Protein 2HZ8 (pdb70)

Foldseek 3Di:
DQCLVVVLVLLVVLLVLLVVVLVCLVVVVVVVVVVRLVVNLVSLVVLLVSLVVVCVVDDDCLLVVCSVVLNVVSVVVNVVSVCCVPVPDSPPVSVVSVVVSVVSVVVSVSSVVRD

Nearest PDB structures (foldseek):
  2hz8-assembly1_A  TM=1.009E+00  e=9.443E-14  Escherichia coli
  2lfd-assembly1_A  TM=8.982E-01  e=1.122E-09  Escherichia coli
  2lff-assembly1_A  TM=8.613E-01  e=7.833E-09  Escherichia coli
  5xef-assembly1_A  TM=4.714E-01  e=3.085E-01  Bacillus cereus ATCC 14579
  5h5m-assembly2_B  TM=6.857E-01  e=3.005E+00  Caenorhabditis elegans

Structure (mmCIF, N/CA/C/O backbone):
data_2HZ8
#
_entry.id   2HZ8
#
loop_
_entity.id
_entity.type
_entity.pdbx_description
1 polymer 'De novo designed diiron protein'
2 non-polymer 'ZINC ION'
3 water water
#
loop_
_atom_site.group_PDB
_atom_site.id
_atom_site.type_symbol
_atom_site.label_atom_id
_atom_site.label_alt_id
_atom_site.label_comp_id
_atom_site.label_asym_id
_atom_site.label_entity_id
_atom_site.label_seq_id
_atom_site.pdbx_PDB_ins_code
_atom_site.Cartn_x
_atom_site.Cartn_y
_atom_site.Cartn_z
_atom_site.occupancy
_atom_site.B_iso_or_equiv
_atom_site.auth_seq_id
_atom_site.auth_comp_id
_atom_site.auth_asym_id
_atom_site.auth_atom_id
_atom_site.pdbx_PDB_model_num
ATOM 1 N N . MET A 1 1 ? 19.996 -3.486 4.183 1.00 0.00 1 MET A N 1
ATOM 2 C CA . MET A 1 1 ? 20.066 -2.583 5.341 1.00 0.00 1 MET A CA 1
ATOM 3 C C . MET A 1 1 ? 19.231 -1.319 5.131 1.00 0.00 1 MET A C 1
ATOM 4 O O . MET A 1 1 ? 18.448 -0.984 6.009 1.00 0.00 1 MET A O 1
ATOM 20 N N . ASP A 1 2 ? 19.361 -0.624 4.001 1.00 0.00 2 ASP A N 1
ATOM 21 C CA . ASP A 1 2 ? 18.735 0.679 3.714 1.00 0.00 2 ASP A CA 1
ATOM 22 C C . ASP A 1 2 ? 17.643 0.635 2.621 1.00 0.00 2 ASP A C 1
ATOM 23 O O . ASP A 1 2 ? 17.370 1.629 1.953 1.00 0.00 2 ASP A O 1
ATOM 32 N N . GLU A 1 3 ? 16.987 -0.509 2.441 1.00 0.00 3 GLU A N 1
ATOM 33 C CA . GLU A 1 3 ? 15.836 -0.703 1.541 1.00 0.00 3 GLU A CA 1
ATOM 34 C C . GLU A 1 3 ? 14.689 0.292 1.774 1.00 0.00 3 GLU A C 1
ATOM 35 O O . GLU A 1 3 ? 13.984 0.636 0.829 1.00 0.00 3 GLU A O 1
ATOM 47 N N . LEU A 1 4 ? 14.513 0.798 2.998 1.00 0.00 4 LEU A N 1
ATOM 48 C CA . LEU A 1 4 ? 13.484 1.785 3.338 1.00 0.00 4 LEU A CA 1
ATOM 49 C C . LEU A 1 4 ? 13.497 3.070 2.487 1.00 0.00 4 LEU A C 1
ATOM 50 O O . LEU A 1 4 ? 12.483 3.752 2.399 1.00 0.00 4 LEU A O 1
ATOM 66 N N . ARG A 1 5 ? 14.614 3.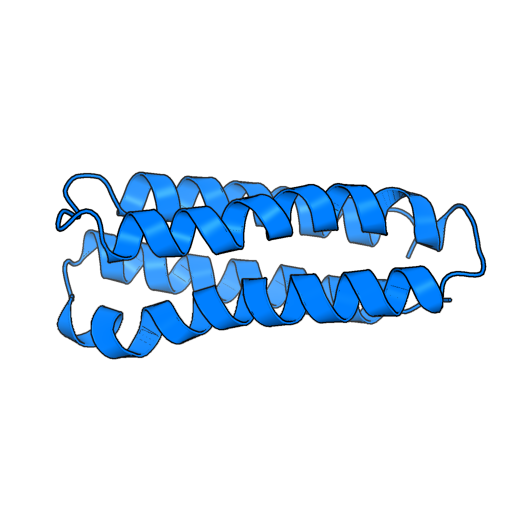391 1.828 1.00 0.00 5 ARG A N 1
ATOM 67 C CA . ARG A 1 5 ? 14.743 4.505 0.872 1.00 0.00 5 ARG A CA 1
ATOM 68 C C . ARG A 1 5 ? 14.050 4.250 -0.468 1.00 0.00 5 ARG A C 1
ATOM 69 O O . ARG A 1 5 ? 13.649 5.186 -1.127 1.00 0.00 5 ARG A O 1
ATOM 90 N N . GLU A 1 6 ? 13.851 3.002 -0.856 1.00 0.00 6 GLU A N 1
ATOM 91 C CA . GLU A 1 6 ? 13.067 2.608 -2.032 1.00 0.00 6 GLU A CA 1
ATOM 92 C C . GLU A 1 6 ? 11.637 2.203 -1.659 1.00 0.00 6 GLU A C 1
ATOM 93 O O . GLU A 1 6 ? 10.728 2.341 -2.465 1.00 0.00 6 GLU A O 1
ATOM 105 N N . LEU A 1 7 ? 11.405 1.757 -0.429 1.00 0.00 7 LEU A N 1
ATOM 106 C CA . LEU A 1 7 ? 10.058 1.557 0.109 1.00 0.00 7 LEU A CA 1
ATOM 107 C C . LEU A 1 7 ? 9.317 2.885 0.319 1.00 0.00 7 LEU A C 1
ATOM 108 O O . LEU A 1 7 ? 8.126 2.940 0.077 1.00 0.00 7 LEU A O 1
ATOM 124 N N . LEU A 1 8 ? 10.006 3.974 0.659 1.00 0.00 8 LEU A N 1
ATOM 125 C CA . LEU A 1 8 ? 9.444 5.331 0.653 1.00 0.00 8 LEU A CA 1
ATOM 126 C C . LEU A 1 8 ? 8.837 5.703 -0.705 1.00 0.00 8 LEU A C 1
ATOM 127 O O . LEU A 1 8 ? 7.706 6.169 -0.767 1.00 0.00 8 LEU A O 1
ATOM 143 N N . LYS A 1 9 ? 9.557 5.433 -1.793 1.00 0.00 9 LYS A N 1
ATOM 144 C CA . LYS A 1 9 ? 9.082 5.644 -3.167 1.00 0.00 9 LYS A CA 1
ATOM 145 C C . LYS A 1 9 ? 7.852 4.789 -3.472 1.00 0.00 9 LYS A C 1
ATOM 146 O O . LYS A 1 9 ? 6.897 5.289 -4.046 1.00 0.00 9 LYS A O 1
ATOM 165 N N . ALA A 1 10 ? 7.835 3.534 -3.030 1.00 0.00 10 ALA A N 1
ATOM 166 C CA . ALA A 1 10 ? 6.692 2.640 -3.181 1.00 0.00 10 ALA A CA 1
ATOM 167 C C . ALA A 1 10 ? 5.429 3.129 -2.447 1.00 0.00 10 ALA A C 1
ATOM 168 O O . ALA A 1 10 ? 4.352 3.069 -3.020 1.00 0.00 10 ALA A O 1
ATOM 175 N N . GLU A 1 11 ? 5.542 3.659 -1.225 1.00 0.00 11 GLU A N 1
ATOM 176 C CA . GLU A 1 11 ? 4.424 4.246 -0.505 1.00 0.00 11 GLU A CA 1
ATOM 177 C C . GLU A 1 11 ? 3.899 5.542 -1.153 1.00 1.00 11 GLU A C 1
ATOM 178 O O . GLU A 1 11 ? 2.694 5.696 -1.313 1.00 1.00 11 GLU A O 1
ATOM 190 N N . GLN A 1 12 ? 4.787 6.438 -1.599 1.00 0.00 12 GLN A N 1
ATOM 191 C CA . GLN A 1 12 ? 4.415 7.637 -2.361 1.00 0.00 12 GLN A CA 1
ATOM 192 C C . GLN A 1 12 ? 3.680 7.281 -3.663 1.00 0.00 12 GLN A C 1
ATOM 193 O O . GLN A 1 12 ? 2.655 7.875 -3.982 1.00 0.00 12 GLN A O 1
ATOM 207 N N . GLN A 1 13 ? 4.161 6.274 -4.393 1.00 0.00 13 GLN A N 1
ATOM 208 C CA . GLN A 1 13 ? 3.508 5.737 -5.589 1.00 0.00 13 GLN A CA 1
ATOM 209 C C . GLN A 1 13 ? 2.138 5.115 -5.282 1.00 0.00 13 GLN A C 1
ATOM 210 O O . GLN A 1 13 ? 1.197 5.332 -6.040 1.00 0.00 13 GLN A O 1
ATOM 224 N N . ALA A 1 14 ? 2.000 4.379 -4.175 1.00 0.00 14 ALA A N 1
ATOM 225 C CA . ALA A 1 14 ? 0.740 3.764 -3.761 1.00 0.00 14 ALA A CA 1
ATOM 226 C C . ALA A 1 14 ? -0.350 4.812 -3.487 1.00 0.00 14 ALA A C 1
ATOM 227 O O . ALA A 1 14 ? -1.464 4.681 -3.976 1.00 0.00 14 ALA A O 1
ATOM 234 N N . ILE A 1 15 ? -0.024 5.888 -2.772 1.00 0.00 15 ILE A N 1
ATOM 235 C CA . ILE A 1 15 ? -0.929 7.022 -2.537 1.00 0.00 15 ILE A CA 1
ATOM 236 C C . ILE A 1 15 ? -1.410 7.617 -3.866 1.00 0.00 15 ILE A C 1
ATOM 237 O O . ILE A 1 15 ? -2.606 7.813 -4.054 1.00 0.00 15 ILE A O 1
ATOM 253 N N . LYS A 1 16 ? -0.498 7.863 -4.809 1.00 0.00 16 LYS A N 1
ATOM 254 C CA . LYS A 1 16 ? -0.791 8.468 -6.118 1.00 0.00 16 LYS A CA 1
ATOM 255 C C . LYS A 1 16 ? -1.694 7.625 -7.019 1.00 0.00 16 LYS A C 1
ATOM 256 O O . LYS A 1 16 ? -2.438 8.193 -7.787 1.00 0.00 16 LYS A O 1
ATOM 275 N N . ILE A 1 17 ? -1.685 6.307 -6.938 1.00 0.00 17 ILE A N 1
ATOM 276 C CA . ILE A 1 17 ? -2.642 5.455 -7.666 1.00 0.00 17 ILE A CA 1
ATOM 277 C C . ILE A 1 17 ? -3.980 5.329 -6.929 1.00 0.00 17 ILE A C 1
ATOM 278 O O . ILE A 1 17 ? -5.023 5.438 -7.566 1.00 0.00 17 ILE A O 1
ATOM 294 N N . TYR A 1 18 ? -3.995 5.212 -5.597 1.00 0.00 18 TYR A N 1
ATOM 295 C CA . TYR A 1 18 ? -5.243 5.240 -4.827 1.00 0.00 18 TYR A CA 1
ATOM 296 C C . TYR A 1 18 ? -6.025 6.555 -5.009 1.00 0.00 18 TYR A C 1
ATOM 297 O O . TYR A 1 18 ? -7.248 6.519 -5.088 1.00 0.00 18 TYR A O 1
ATOM 315 N N . LYS A 1 19 ? -5.341 7.698 -5.156 1.00 0.00 19 LYS A N 1
ATOM 316 C CA . LYS A 1 19 ? -5.940 8.998 -5.513 1.00 0.00 19 LYS A CA 1
ATOM 317 C C . LYS A 1 19 ? -6.694 8.988 -6.848 1.00 0.00 19 LYS A C 1
ATOM 318 O O . LYS A 1 19 ? -7.733 9.608 -6.946 1.00 0.00 19 LYS A O 1
ATOM 337 N N . GLU A 1 20 ? -6.211 8.273 -7.852 1.00 0.00 20 GLU A N 1
ATOM 338 C CA . GLU A 1 20 ? -6.888 8.106 -9.144 1.00 0.00 20 GLU A CA 1
ATOM 339 C C . GLU A 1 20 ? -8.079 7.144 -9.030 1.00 0.00 20 GLU A C 1
ATOM 340 O O . GLU A 1 20 ? -9.187 7.486 -9.431 1.00 0.00 20 GLU A O 1
ATOM 352 N N . VAL A 1 21 ? -7.882 5.964 -8.429 1.00 0.00 21 VAL A N 1
ATOM 353 C CA . VAL A 1 21 ? -8.939 4.951 -8.270 1.00 0.00 21 VAL A CA 1
ATOM 354 C C . VAL A 1 21 ? -10.130 5.482 -7.473 1.00 0.00 21 VAL A C 1
ATOM 355 O O . VAL A 1 21 ? -11.261 5.172 -7.820 1.00 0.00 21 VAL A O 1
ATOM 368 N N . LEU A 1 22 ? -9.914 6.338 -6.471 1.00 0.00 22 LEU A N 1
ATOM 369 C CA . LEU A 1 22 ? -10.983 7.009 -5.727 1.00 0.00 22 LEU A CA 1
ATOM 370 C C . LEU A 1 22 ? -11.890 7.846 -6.644 1.00 0.00 22 LEU A C 1
ATOM 371 O O . LEU A 1 22 ? -13.107 7.721 -6.569 1.00 0.00 22 LEU A O 1
ATOM 387 N N . LYS A 1 23 ? -11.326 8.637 -7.564 1.00 0.00 23 LYS A N 1
ATOM 388 C CA . LYS A 1 23 ? -12.111 9.392 -8.556 1.00 0.00 23 LYS A CA 1
ATOM 389 C C . LYS A 1 23 ? -12.922 8.470 -9.462 1.00 0.00 23 LYS A C 1
ATOM 390 O O . LYS A 1 23 ? -14.087 8.752 -9.698 1.00 0.00 23 LYS A O 1
ATOM 409 N N . LYS A 1 24 ? -12.345 7.360 -9.929 1.00 0.00 24 LYS A N 1
ATOM 410 C CA . LYS A 1 24 ? -13.033 6.362 -10.768 1.00 0.00 24 LYS A CA 1
ATOM 411 C C . LYS A 1 24 ? -14.150 5.628 -10.022 1.00 0.00 24 LYS A C 1
ATOM 412 O O . LYS A 1 24 ? -15.214 5.426 -10.584 1.00 0.00 24 LYS A O 1
ATOM 431 N N . ALA A 1 25 ? -13.944 5.289 -8.754 1.00 0.00 25 ALA A N 1
ATOM 432 C CA . ALA A 1 25 ? -14.949 4.691 -7.881 1.00 0.00 25 ALA A CA 1
ATOM 433 C C . ALA A 1 25 ? -16.148 5.623 -7.635 1.00 0.00 25 ALA A C 1
ATOM 434 O O . ALA A 1 25 ? -17.274 5.155 -7.630 1.00 0.00 25 ALA A O 1
ATOM 441 N N . LYS A 1 26 ? -15.931 6.932 -7.496 1.00 0.00 26 LYS A N 1
ATOM 442 C CA . LYS A 1 26 ? -17.008 7.933 -7.397 1.00 0.00 26 LYS A CA 1
ATOM 443 C C . LYS A 1 26 ? -17.661 8.278 -8.736 1.00 0.00 26 LYS A C 1
ATOM 444 O O . LYS A 1 26 ? -18.846 8.553 -8.759 1.00 0.00 26 LYS A O 1
ATOM 463 N N . GLU A 1 27 ? -16.933 8.215 -9.845 1.00 0.00 27 GLU A N 1
ATOM 464 C CA . GLU A 1 27 ? -17.469 8.336 -11.212 1.00 0.00 27 GLU A CA 1
ATOM 465 C C . GLU A 1 27 ? -18.363 7.145 -11.607 1.00 0.00 27 GLU A C 1
ATOM 466 O O . GLU A 1 27 ? -19.201 7.258 -12.487 1.00 0.00 27 GLU A O 1
ATOM 478 N N . GLY A 1 28 ? -18.189 5.993 -10.965 1.00 0.00 28 GLY A N 1
ATOM 479 C CA . GLY A 1 28 ? -18.841 4.737 -11.315 1.00 0.00 28 GLY A CA 1
ATOM 480 C C . GLY A 1 28 ? -18.402 4.170 -12.662 1.00 0.00 28 GLY A C 1
ATOM 481 O O . GLY A 1 28 ? -19.157 3.475 -13.313 1.00 0.00 28 GLY A O 1
ATOM 485 N N . ASP A 1 29 ? -17.198 4.495 -13.112 1.00 0.00 29 ASP A N 1
ATOM 486 C CA . ASP A 1 29 ? -16.621 4.083 -14.391 1.00 0.00 29 ASP A CA 1
ATOM 487 C C . ASP A 1 29 ? -16.067 2.655 -14.323 1.00 0.00 29 ASP A C 1
ATOM 488 O O . ASP A 1 29 ? -14.880 2.411 -14.497 1.00 0.00 29 ASP A O 1
ATOM 497 N N . GLU A 1 30 ? -16.922 1.694 -13.994 1.00 0.00 30 GLU A N 1
ATOM 498 C CA . GLU A 1 30 ? -16.540 0.312 -13.684 1.00 0.00 30 GLU A CA 1
ATOM 499 C C . GLU A 1 30 ? -15.845 -0.444 -14.827 1.00 0.00 30 GLU A C 1
ATOM 500 O O . GLU A 1 30 ? -15.252 -1.483 -14.611 1.00 0.00 30 GLU A O 1
ATOM 512 N N . GLN A 1 31 ? -15.887 0.074 -16.035 1.00 0.00 31 GLN A N 1
ATOM 513 C CA . GLN A 1 31 ? -15.147 -0.431 -17.191 1.00 0.00 31 GLN A CA 1
ATOM 514 C C . GLN A 1 31 ? -13.680 0.036 -17.220 1.00 0.00 31 GLN A C 1
ATOM 515 O O . GLN A 1 31 ? -12.867 -0.601 -17.862 1.00 0.00 31 GLN A O 1
ATOM 529 N N . GLU A 1 32 ? -13.314 1.091 -16.497 1.00 0.00 32 GLU A N 1
ATOM 530 C CA . GLU A 1 32 ? -11.924 1.392 -16.139 1.00 0.00 32 GLU A CA 1
ATOM 531 C C . GLU A 1 32 ? -11.481 0.545 -14.944 1.00 0.00 32 GLU A C 1
ATOM 532 O O . GLU A 1 32 ? -10.406 -0.035 -14.974 1.00 0.00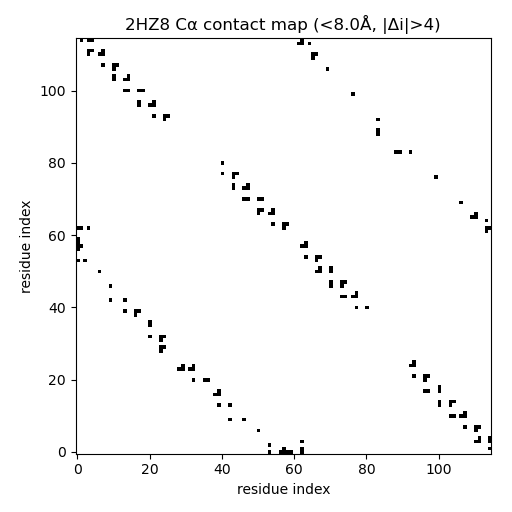 32 GLU A O 1
ATOM 544 N N . LEU A 1 33 ? -12.317 0.408 -13.910 1.00 0.00 33 LEU A N 1
ATOM 545 C CA . LEU A 1 33 ? -11.994 -0.375 -12.712 1.00 0.00 33 LEU A CA 1
ATOM 546 C C . LEU A 1 33 ? -11.648 -1.839 -13.031 1.00 0.00 33 LEU A C 1
ATOM 547 O O . LEU A 1 33 ? -10.693 -2.369 -12.473 1.00 0.00 33 LEU A O 1
ATOM 563 N N . ALA A 1 34 ? -12.344 -2.458 -13.987 1.00 0.00 34 ALA A N 1
ATOM 564 C CA . ALA A 1 34 ? -12.066 -3.801 -14.501 1.00 0.00 34 ALA A CA 1
ATOM 565 C C . ALA A 1 34 ? -10.678 -3.996 -15.149 1.00 0.00 34 ALA A C 1
ATOM 566 O O . ALA A 1 34 ? -10.290 -5.120 -15.448 1.00 0.00 34 ALA A O 1
ATOM 573 N N . ARG A 1 35 ? -9.920 -2.920 -15.347 1.00 0.00 35 ARG A N 1
ATOM 574 C CA . ARG A 1 35 ? -8.545 -2.907 -15.862 1.00 0.00 35 ARG A CA 1
ATOM 575 C C . ARG A 1 35 ? -7.606 -2.000 -15.050 1.00 0.00 35 ARG A C 1
ATOM 576 O O . ARG A 1 35 ? -6.543 -1.655 -15.536 1.00 0.00 35 ARG A O 1
ATOM 597 N N . LEU A 1 36 ? -7.973 -1.613 -13.829 1.00 0.00 36 LEU A N 1
ATOM 598 C CA . LEU A 1 36 ? -7.217 -0.670 -12.988 1.00 0.00 36 LEU A CA 1
ATOM 599 C C . LEU A 1 36 ? -7.127 -1.070 -11.505 1.00 0.00 36 LEU A C 1
ATOM 600 O O . LEU A 1 36 ? -6.115 -0.783 -10.876 1.00 0.00 36 LEU A O 1
ATOM 616 N N . ILE A 1 37 ? -8.100 -1.794 -10.943 1.00 0.00 37 ILE A N 1
ATOM 617 C CA . ILE A 1 37 ? -7.991 -2.356 -9.579 1.00 0.00 37 ILE A CA 1
ATOM 618 C C . ILE A 1 37 ? -6.781 -3.299 -9.461 1.00 0.00 37 ILE A C 1
ATOM 619 O O . ILE A 1 37 ? -6.101 -3.311 -8.441 1.00 0.00 37 ILE A O 1
ATOM 635 N N . GLN A 1 38 ? -6.424 -3.992 -10.540 1.00 0.00 38 GLN A N 1
ATOM 636 C CA . GLN A 1 38 ? -5.177 -4.743 -10.694 1.00 0.00 38 GLN A CA 1
ATOM 637 C C . GLN A 1 38 ? -3.899 -3.980 -10.304 1.00 0.00 38 GLN A C 1
ATOM 638 O O . GLN A 1 38 ? -2.927 -4.599 -9.881 1.00 0.0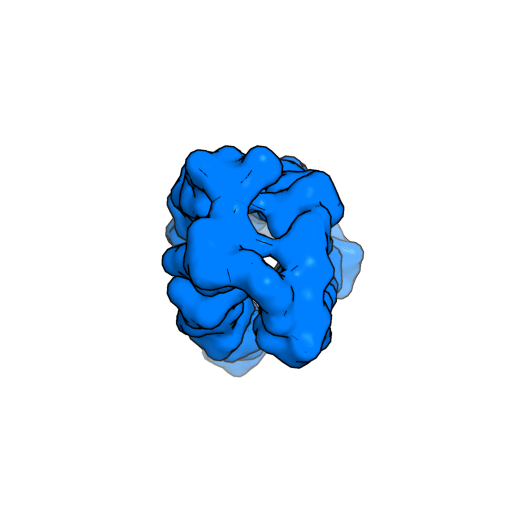0 38 GLN A O 1
ATOM 652 N N . GLU A 1 39 ? -3.884 -2.653 -10.424 1.00 0.00 39 GLU A N 1
ATOM 653 C CA . GLU A 1 39 ? -2.724 -1.819 -10.114 1.00 0.00 39 GLU A CA 1
ATOM 654 C C . GLU A 1 39 ? -2.612 -1.493 -8.617 1.00 0.00 39 GLU A C 1
ATOM 655 O O . GLU A 1 39 ? -1.506 -1.467 -8.090 1.00 0.00 39 GLU A O 1
ATOM 667 N N . ILE A 1 40 ? -3.726 -1.321 -7.905 1.00 0.00 40 ILE A N 1
ATOM 668 C CA . ILE A 1 40 ? -3.717 -1.224 -6.434 1.00 0.00 40 ILE A CA 1
ATOM 669 C C . ILE A 1 40 ? -3.550 -2.592 -5.767 1.00 0.00 40 ILE A C 1
ATOM 670 O O . ILE A 1 40 ? -2.857 -2.682 -4.765 1.00 0.00 40 ILE A O 1
ATOM 686 N N . VAL A 1 41 ? -4.063 -3.672 -6.365 1.00 0.00 41 VAL A N 1
ATOM 687 C CA . VAL A 1 41 ? -3.705 -5.049 -5.983 1.00 0.00 41 VAL A CA 1
ATOM 688 C C . VAL A 1 41 ? -2.198 -5.260 -6.121 1.00 0.00 41 VAL A C 1
ATOM 689 O O . VAL A 1 41 ? -1.576 -5.731 -5.178 1.00 0.00 41 VAL A O 1
ATOM 702 N N . LYS A 1 42 ? -1.580 -4.839 -7.233 1.00 0.00 42 LYS A N 1
ATOM 703 C CA . LYS A 1 42 ? -0.121 -4.899 -7.410 1.00 0.00 42 LYS A CA 1
ATOM 704 C C . LYS A 1 42 ? 0.645 -4.036 -6.406 1.00 0.00 42 LYS A C 1
ATOM 705 O O . LYS A 1 42 ? 1.693 -4.463 -5.965 1.00 0.00 42 LYS A O 1
ATOM 724 N N . ALA A 1 43 ? 0.124 -2.885 -5.983 1.00 0.00 43 ALA A N 1
ATOM 725 C CA . ALA A 1 43 ? 0.752 -2.058 -4.950 1.00 0.00 43 ALA A CA 1
ATOM 726 C C . ALA A 1 43 ? 0.883 -2.792 -3.604 1.00 0.00 43 ALA A C 1
ATOM 727 O O . ALA A 1 43 ? 1.932 -2.733 -2.982 1.00 0.00 43 ALA A O 1
ATOM 734 N N . GLU A 1 44 ? -0.145 -3.525 -3.172 1.00 0.00 44 GLU A N 1
ATOM 735 C CA . GLU A 1 44 ? -0.078 -4.378 -1.999 1.00 0.00 44 GLU A CA 1
ATOM 736 C C . GLU A 1 44 ? 0.756 -5.653 -2.230 1.00 1.00 44 GLU A C 1
ATOM 737 O O . GLU A 1 44 ? 1.573 -6.010 -1.398 1.00 1.00 44 GLU A O 1
ATOM 749 N N . LYS A 1 45 ? 0.597 -6.315 -3.379 1.00 0.00 45 LYS A N 1
ATOM 750 C CA . LYS A 1 45 ? 1.305 -7.543 -3.773 1.00 0.00 45 LYS A CA 1
ATOM 751 C C . LYS A 1 45 ? 2.821 -7.366 -3.827 1.00 0.00 45 LYS A C 1
ATOM 752 O O . LYS A 1 45 ? 3.555 -8.223 -3.347 1.00 0.00 45 LYS A O 1
ATOM 771 N N . GLN A 1 46 ? 3.290 -6.247 -4.372 1.00 0.00 46 GLN A N 1
ATOM 772 C CA . GLN A 1 46 ? 4.686 -5.826 -4.318 1.00 0.00 46 GLN A CA 1
ATOM 773 C C . GLN A 1 46 ? 5.125 -5.553 -2.884 1.00 0.00 46 GLN A C 1
ATOM 774 O O . GLN A 1 46 ? 6.180 -5.978 -2.507 1.00 0.00 46 GLN A O 1
ATOM 788 N N . ALA A 1 47 ? 4.332 -4.875 -2.071 1.00 0.00 47 ALA A N 1
ATOM 789 C CA . ALA A 1 47 ? 4.706 -4.531 -0.706 1.00 0.00 47 ALA A CA 1
ATOM 790 C C . ALA A 1 47 ? 4.910 -5.770 0.173 1.00 0.00 47 ALA A C 1
ATOM 791 O O . ALA A 1 47 ? 5.974 -5.910 0.768 1.00 0.00 47 ALA A O 1
ATOM 798 N N . VAL A 1 48 ? 3.965 -6.715 0.210 1.00 0.00 48 VAL A N 1
ATOM 799 C CA . VAL A 1 48 ? 4.111 -7.935 1.027 1.00 0.00 48 VAL A CA 1
ATOM 800 C C . VAL A 1 48 ? 5.325 -8.786 0.652 1.00 0.00 48 VAL A C 1
ATOM 801 O O . VAL A 1 48 ? 5.862 -9.462 1.501 1.00 0.00 48 VAL A O 1
ATOM 814 N N . LYS A 1 49 ? 5.799 -8.735 -0.588 1.00 0.00 49 LYS A N 1
ATOM 815 C CA . LYS A 1 49 ? 7.032 -9.403 -1.020 1.00 0.00 49 LYS A CA 1
ATOM 816 C C . LYS A 1 49 ? 8.283 -8.614 -0.654 1.00 0.00 49 LYS A C 1
ATOM 817 O O . LYS A 1 49 ? 9.180 -9.176 -0.039 1.00 0.00 49 LYS A O 1
ATOM 836 N N . VAL A 1 50 ? 8.350 -7.329 -1.000 1.00 0.00 50 VAL A N 1
ATOM 837 C CA . VAL A 1 50 ? 9.554 -6.508 -0.795 1.00 0.00 50 VAL A CA 1
ATOM 838 C C . VAL A 1 50 ? 9.803 -6.235 0.684 1.00 0.00 50 VAL A C 1
ATOM 839 O O . VAL A 1 50 ? 10.938 -6.366 1.113 1.00 0.00 50 VAL A O 1
ATOM 852 N N . TYR A 1 51 ? 8.782 -5.940 1.496 1.00 0.00 51 TYR A N 1
ATOM 853 C CA . TYR A 1 51 ? 8.951 -5.755 2.943 1.00 0.00 51 TYR A CA 1
ATOM 854 C C . TYR A 1 51 ? 9.412 -7.043 3.650 1.00 0.00 51 TYR A C 1
ATOM 855 O O . TYR A 1 51 ? 10.252 -6.973 4.534 1.00 0.00 51 TYR A O 1
ATOM 873 N N . LYS A 1 52 ? 8.928 -8.225 3.249 1.00 0.00 52 LYS A N 1
ATOM 874 C CA . LYS A 1 52 ? 9.398 -9.514 3.793 1.00 0.00 52 LYS A CA 1
ATOM 875 C C . LYS A 1 52 ? 10.858 -9.808 3.429 1.00 0.00 52 LYS A C 1
ATOM 876 O O . LYS A 1 52 ? 11.613 -10.289 4.266 1.00 0.00 52 LYS A O 1
ATOM 895 N N . GLU A 1 53 ? 11.268 -9.499 2.203 1.00 0.00 53 GLU A N 1
ATOM 896 C CA . GLU A 1 53 ? 12.660 -9.612 1.763 1.00 0.00 53 GLU A CA 1
ATOM 897 C C . GLU A 1 53 ? 13.560 -8.571 2.452 1.00 0.00 53 GLU A C 1
ATOM 898 O O . GLU A 1 53 ? 14.663 -8.892 2.873 1.00 0.00 53 GLU A O 1
ATOM 910 N N . ALA A 1 54 ? 13.074 -7.343 2.648 1.00 0.00 54 ALA A N 1
ATOM 911 C CA . ALA A 1 54 ? 13.765 -6.284 3.374 1.00 0.00 54 ALA A CA 1
ATOM 912 C C . ALA A 1 54 ? 13.979 -6.607 4.856 1.00 0.00 54 ALA A C 1
ATOM 913 O O . ALA A 1 54 ? 15.020 -6.244 5.394 1.00 0.00 54 ALA A O 1
ATOM 920 N N . ALA A 1 55 ? 13.059 -7.327 5.503 1.00 0.00 55 ALA A N 1
ATOM 921 C CA . ALA A 1 55 ? 13.256 -7.865 6.848 1.00 0.00 55 ALA A CA 1
ATOM 922 C C . ALA A 1 55 ? 14.402 -8.888 6.917 1.00 0.00 55 ALA A C 1
ATOM 923 O O . ALA A 1 55 ? 15.112 -8.931 7.898 1.00 0.00 55 ALA A O 1
ATOM 930 N N . GLU A 1 56 ? 14.633 -9.678 5.876 1.00 0.00 56 GLU A N 1
ATOM 931 C CA . GLU A 1 56 ? 15.776 -10.592 5.783 1.00 0.00 56 GLU A CA 1
ATOM 932 C C . GLU A 1 56 ? 17.098 -9.853 5.515 1.00 0.00 56 GLU A C 1
ATOM 933 O O . GLU A 1 56 ? 18.150 -10.271 5.985 1.00 0.00 56 GLU A O 1
ATOM 945 N N . LYS A 1 57 ? 17.050 -8.723 4.808 1.00 0.00 57 LYS A N 1
ATOM 946 C CA . LYS A 1 57 ? 18.184 -7.818 4.546 1.00 0.00 57 LYS A CA 1
ATOM 947 C C . LYS A 1 57 ? 18.476 -6.826 5.681 1.00 0.00 57 LYS A C 1
ATOM 948 O O . LYS A 1 57 ? 19.428 -6.065 5.588 1.00 0.00 57 LYS A O 1
ATOM 967 N N . ALA A 1 58 ? 17.671 -6.804 6.731 1.00 0.00 58 ALA A N 1
ATOM 968 C CA . ALA A 1 58 ? 17.817 -5.896 7.855 1.00 0.00 58 ALA A CA 1
ATOM 969 C C . ALA A 1 58 ? 19.096 -6.154 8.652 1.00 0.00 58 ALA A C 1
ATOM 970 O O . ALA A 1 58 ? 19.396 -7.297 8.977 1.00 0.00 58 ALA A O 1
ATOM 977 N N . ARG A 1 59 ? 19.835 -5.093 8.985 1.00 0.00 59 ARG A N 1
ATOM 978 C CA . ARG A 1 59 ? 21.091 -5.122 9.757 1.00 0.00 59 ARG A CA 1
ATOM 979 C C . ARG A 1 59 ? 21.250 -3.926 10.709 1.00 0.00 59 ARG A C 1
ATOM 980 O O . ARG A 1 59 ? 22.303 -3.759 11.307 1.00 0.00 59 ARG A O 1
ATOM 1001 N N . ASN A 1 60 ? 20.229 -3.094 10.866 1.00 0.00 60 ASN A N 1
ATOM 1002 C CA . ASN A 1 60 ? 20.220 -1.929 11.748 1.00 0.00 60 ASN A CA 1
ATOM 1003 C C . ASN A 1 60 ? 18.843 -1.777 12.433 1.00 0.00 60 ASN A C 1
ATOM 1004 O O . ASN A 1 60 ? 17.854 -1.597 11.734 1.00 0.00 60 ASN A O 1
ATOM 1015 N N . PRO A 1 61 ? 18.750 -1.826 13.774 1.00 0.00 61 PRO A N 1
ATOM 1016 C CA . PRO A 1 61 ? 17.490 -1.733 14.510 1.00 0.00 61 PRO A CA 1
ATOM 1017 C C . PRO A 1 61 ? 16.603 -0.531 14.180 1.00 0.00 61 PRO A C 1
ATOM 1018 O O . PRO A 1 61 ? 15.400 -0.674 14.173 1.00 0.00 61 PRO A O 1
ATOM 1029 N N . GLU A 1 62 ? 17.158 0.640 13.893 1.00 0.00 62 GLU A N 1
ATOM 1030 C CA . GLU A 1 62 ? 16.378 1.837 13.565 1.00 0.00 62 GLU A CA 1
ATOM 1031 C C . GLU A 1 62 ? 15.839 1.819 12.133 1.00 0.00 62 GLU A C 1
ATOM 1032 O O . GLU A 1 62 ? 14.679 2.129 11.926 1.00 0.00 62 GLU A O 1
ATOM 1044 N N . LYS A 1 63 ? 16.602 1.351 11.147 1.00 0.00 63 LYS A N 1
ATOM 1045 C CA . LYS A 1 63 ? 16.104 1.090 9.782 1.00 0.00 63 LYS A CA 1
ATOM 1046 C C . LYS A 1 63 ? 15.213 -0.157 9.673 1.00 0.00 63 LYS A C 1
ATOM 1047 O O . LYS A 1 63 ? 14.601 -0.377 8.631 1.00 0.00 63 LYS A O 1
ATOM 1066 N N . ARG A 1 64 ? 15.073 -0.929 10.752 1.00 0.00 64 ARG A N 1
ATOM 1067 C CA . ARG A 1 64 ? 14.112 -2.033 10.935 1.00 0.00 64 ARG A CA 1
ATOM 1068 C C . ARG A 1 64 ? 12.884 -1.641 11.770 1.00 0.00 64 ARG A C 1
ATOM 1069 O O . ARG A 1 64 ? 11.970 -2.426 11.881 1.00 0.00 64 ARG A O 1
ATOM 1090 N N . GLN A 1 65 ? 12.833 -0.455 12.363 1.00 0.00 65 GLN A N 1
ATOM 1091 C CA . GLN A 1 65 ? 11.839 -0.057 13.375 1.00 0.00 65 GLN A CA 1
ATOM 1092 C C . GLN A 1 65 ? 10.374 0.009 12.899 1.00 0.00 65 GLN A C 1
ATOM 1093 O O . GLN A 1 65 ? 9.482 0.068 13.739 1.00 0.00 65 GLN A O 1
ATOM 1107 N N . VAL A 1 66 ? 10.092 -0.052 11.593 1.00 0.00 66 VAL A N 1
ATOM 1108 C CA . VAL A 1 66 ? 8.719 -0.050 11.048 1.00 0.00 66 VAL A CA 1
ATOM 1109 C C . VAL A 1 66 ? 8.434 -1.102 9.967 1.00 0.00 66 VAL A C 1
ATOM 1110 O O . VAL A 1 66 ? 7.268 -1.271 9.633 1.00 0.00 66 VAL A O 1
ATOM 1123 N N . ILE A 1 67 ? 9.426 -1.839 9.447 1.00 0.00 67 ILE A N 1
ATOM 1124 C CA . ILE A 1 67 ? 9.236 -2.848 8.380 1.00 0.00 67 ILE A CA 1
ATOM 1125 C C . ILE A 1 67 ? 8.078 -3.806 8.695 1.00 0.00 67 ILE A C 1
ATOM 1126 O O . ILE A 1 67 ? 7.124 -3.890 7.939 1.00 0.00 67 ILE A O 1
ATOM 1142 N N . ASP A 1 68 ? 8.123 -4.488 9.832 1.00 0.00 68 ASP A N 1
ATOM 1143 C CA . ASP A 1 68 ? 7.099 -5.447 10.252 1.00 0.00 68 ASP A CA 1
ATOM 1144 C C . ASP A 1 68 ? 5.746 -4.794 10.582 1.00 0.00 68 ASP A C 1
ATOM 1145 O O . ASP A 1 68 ? 4.710 -5.413 10.392 1.00 0.00 68 ASP A O 1
ATOM 1154 N N . LYS A 1 69 ? 5.745 -3.542 11.044 1.00 0.00 69 LYS A N 1
ATOM 1155 C CA . LYS A 1 69 ? 4.541 -2.773 11.397 1.00 0.00 69 LYS A CA 1
ATOM 1156 C C . LYS A 1 69 ? 3.761 -2.349 10.159 1.00 0.00 69 LYS A C 1
ATOM 1157 O O . LYS A 1 69 ? 2.561 -2.509 10.129 1.00 0.00 69 LYS A O 1
ATOM 1176 N N . ILE A 1 70 ? 4.432 -1.864 9.123 1.00 0.00 70 ILE A N 1
ATOM 1177 C CA . ILE A 1 70 ? 3.816 -1.555 7.829 1.00 0.00 70 ILE A CA 1
ATOM 1178 C C . ILE A 1 70 ? 3.387 -2.843 7.119 1.00 0.00 70 ILE A C 1
ATOM 1179 O O . ILE A 1 70 ? 2.257 -2.919 6.655 1.00 0.00 70 ILE A O 1
ATOM 1195 N N . LEU A 1 71 ? 4.229 -3.879 7.093 1.00 0.00 71 LEU A N 1
ATOM 1196 C CA . LEU A 1 71 ? 3.910 -5.193 6.520 1.00 0.00 71 LEU A CA 1
ATOM 1197 C C . LEU A 1 71 ? 2.634 -5.809 7.113 1.00 0.00 71 LEU A C 1
ATOM 1198 O O . LEU A 1 71 ? 1.831 -6.350 6.377 1.00 0.00 71 LEU A O 1
ATOM 1214 N N . GLU A 1 72 ? 2.401 -5.656 8.415 1.00 0.00 72 GLU A N 1
ATOM 1215 C CA . GLU A 1 72 ? 1.185 -6.114 9.098 1.00 0.00 72 GLU A CA 1
ATOM 1216 C C . GLU A 1 72 ? -0.096 -5.403 8.622 1.00 0.00 72 GLU A C 1
ATOM 1217 O O . GLU A 1 72 ? -1.152 -5.986 8.674 1.00 0.00 72 GLU A O 1
ATOM 1229 N N . ASP A 1 73 ? -0.023 -4.188 8.099 1.00 0.00 73 ASP A N 1
ATOM 1230 C CA . ASP A 1 73 ? -1.143 -3.544 7.398 1.00 0.00 73 ASP A CA 1
ATOM 1231 C C . ASP A 1 73 ? -1.299 -4.042 5.957 1.00 0.00 73 ASP A C 1
ATOM 1232 O O . ASP A 1 73 ? -2.417 -4.232 5.501 1.00 0.00 73 ASP A O 1
ATOM 1241 N N . GLU A 1 74 ? -0.209 -4.258 5.219 1.00 0.00 74 GLU A N 1
ATOM 1242 C CA . GLU A 1 74 ? -0.287 -4.727 3.847 1.00 0.00 74 GLU A CA 1
ATOM 1243 C C . GLU A 1 74 ? -0.839 -6.161 3.747 1.00 1.00 74 GLU A C 1
ATOM 1244 O O . GLU A 1 74 ? -1.692 -6.433 2.910 1.00 1.00 74 GLU A O 1
ATOM 1256 N N . GLU A 1 75 ? -0.458 -7.041 4.675 1.00 0.00 75 GLU A N 1
ATOM 1257 C CA . GLU A 1 75 ? -1.043 -8.377 4.847 1.00 0.00 75 GLU A CA 1
ATOM 1258 C C . GLU A 1 75 ? -2.534 -8.360 5.201 1.00 0.00 75 GLU A C 1
ATOM 1259 O O . GLU A 1 75 ? -3.214 -9.347 4.994 1.00 0.00 75 GLU A O 1
ATOM 1271 N N . LYS A 1 76 ? -3.064 -7.263 5.712 1.00 0.00 76 LYS A N 1
ATOM 1272 C CA . LYS A 1 76 ? -4.504 -7.061 5.921 1.00 0.00 76 LYS A CA 1
ATOM 1273 C C . LYS A 1 76 ? -5.182 -6.571 4.651 1.00 0.00 76 LYS A C 1
ATOM 1274 O O . LYS A 1 76 ? -6.142 -7.186 4.207 1.00 0.00 76 LYS A O 1
ATOM 1293 N N . HIS A 1 77 ? -4.648 -5.504 4.032 1.00 0.00 77 HIS A N 1
ATOM 1294 C CA . HIS A 1 77 ? -5.138 -4.910 2.888 1.00 1.00 77 HIS A CA 1
ATOM 1295 C C . HIS A 1 77 ? -5.275 -5.817 1.563 1.00 1.00 77 HIS A C 1
ATOM 1296 O O . HIS A 1 77 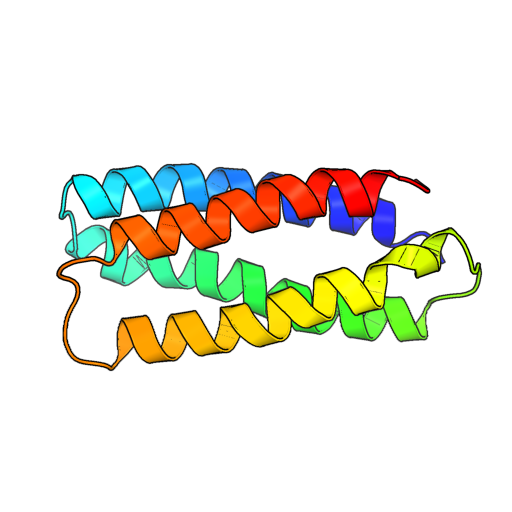? -6.271 -5.753 0.858 1.00 1.00 77 HIS A O 1
ATOM 1310 N N . ILE A 1 78 ? -4.286 -6.678 1.349 1.00 0.00 78 ILE A N 1
ATOM 1311 C CA . ILE A 1 78 ? -4.281 -7.644 0.247 1.00 0.00 78 ILE A CA 1
ATOM 1312 C C . ILE A 1 78 ? -5.430 -8.662 0.336 1.00 0.00 78 ILE A C 1
ATOM 1313 O O . ILE A 1 78 ? -5.862 -9.178 -0.676 1.00 0.00 78 ILE A O 1
ATOM 1329 N N . GLU A 1 79 ? -5.966 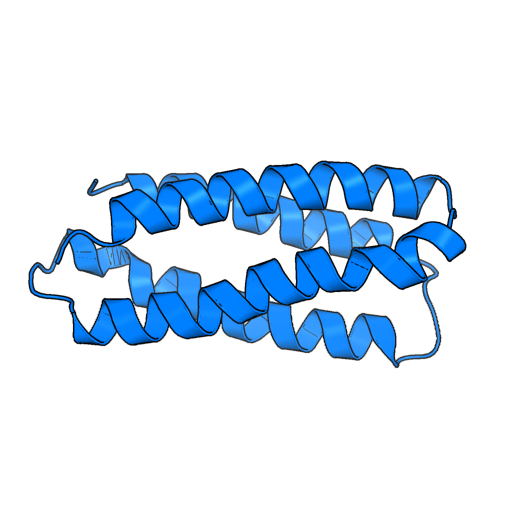-8.917 1.526 1.00 0.00 79 GLU A N 1
ATOM 1330 C CA . GLU A 1 79 ? -7.150 -9.749 1.755 1.00 0.00 79 GLU A CA 1
ATOM 1331 C C . GLU A 1 79 ? -8.454 -8.946 1.683 1.00 0.00 79 GLU A C 1
ATOM 1332 O O . GLU A 1 79 ? -9.455 -9.463 1.209 1.00 0.00 79 GLU A O 1
ATOM 1344 N N . TRP A 1 80 ? -8.457 -7.679 2.106 1.00 0.00 80 TRP A N 1
ATOM 1345 C CA . TRP A 1 80 ? -9.617 -6.792 1.974 1.00 0.00 80 TRP A CA 1
ATOM 1346 C C . TRP A 1 80 ? -9.994 -6.576 0.506 1.00 0.00 80 TRP A C 1
ATOM 1347 O O . TRP A 1 80 ? -11.165 -6.640 0.161 1.00 0.00 80 TRP A O 1
ATOM 1368 N N . LEU A 1 81 ? -9.004 -6.381 -0.368 1.00 0.00 81 LEU A N 1
ATOM 1369 C CA . LEU A 1 81 ? -9.201 -6.250 -1.813 1.00 0.00 81 LEU A CA 1
ATOM 1370 C C . LEU A 1 81 ? -9.828 -7.498 -2.452 1.00 0.00 81 LEU A C 1
ATOM 1371 O O . LEU A 1 81 ? -10.596 -7.359 -3.385 1.00 0.00 81 LEU A O 1
ATOM 1387 N N . LYS A 1 82 ? -9.559 -8.700 -1.947 1.00 0.00 82 LYS A N 1
ATOM 1388 C CA . LYS A 1 82 ? -10.224 -9.938 -2.392 1.00 0.00 82 LYS A CA 1
ATOM 1389 C C . LYS A 1 82 ? -11.700 -9.923 -2.024 1.00 0.00 82 LYS A C 1
ATOM 1390 O O . LYS A 1 82 ? -12.533 -10.097 -2.898 1.00 0.00 82 LYS A O 1
ATOM 1409 N N . ALA A 1 83 ? -12.026 -9.659 -0.760 1.00 0.00 83 ALA A N 1
ATOM 1410 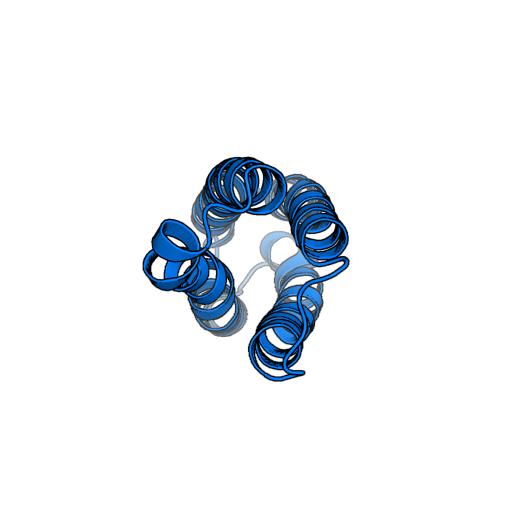C CA . ALA A 1 83 ? -13.401 -9.562 -0.276 1.00 0.00 83 ALA A CA 1
ATOM 1411 C C . ALA A 1 83 ? -14.210 -8.502 -1.035 1.00 0.00 83 ALA A C 1
ATOM 1412 O O . ALA A 1 83 ? -15.269 -8.798 -1.569 1.00 0.00 83 ALA A O 1
ATOM 1419 N N . ALA A 1 84 ? -13.667 -7.300 -1.186 1.00 0.00 84 ALA A N 1
ATOM 1420 C CA . ALA A 1 84 ? -14.255 -6.218 -1.967 1.00 0.00 84 ALA A CA 1
ATOM 1421 C C . ALA A 1 84 ? -14.467 -6.551 -3.453 1.00 0.00 84 ALA A C 1
ATOM 1422 O O . ALA A 1 84 ? -15.282 -5.944 -4.101 1.00 0.00 84 ALA A O 1
ATOM 1429 N N . SER A 1 85 ? -13.779 -7.529 -3.987 1.00 0.00 85 SER A N 1
ATOM 1430 C CA . SER A 1 85 ? -13.858 -7.978 -5.382 1.00 0.00 85 SER A CA 1
ATOM 1431 C C . SER A 1 85 ? -14.693 -9.240 -5.603 1.00 0.00 85 SER A C 1
ATOM 1432 O O . SER A 1 85 ? -14.884 -9.637 -6.745 1.00 0.00 85 SER A O 1
ATOM 1440 N N . LYS A 1 86 ? -15.204 -9.880 -4.555 1.00 0.00 86 LYS A N 1
ATOM 1441 C CA . LYS A 1 86 ? -15.937 -11.156 -4.652 1.00 0.00 86 LYS A CA 1
ATOM 1442 C C . LYS A 1 86 ? -17.228 -11.254 -3.837 1.00 0.00 86 LYS A C 1
ATOM 1443 O O . LYS A 1 86 ? -17.979 -12.196 -4.028 1.00 0.00 86 LYS A O 1
ATOM 1462 N N . GLN A 1 87 ? -17.531 -10.296 -2.976 1.00 0.00 87 GLN A N 1
ATOM 1463 C CA . GLN A 1 87 ? -18.817 -10.211 -2.278 1.00 0.00 87 GLN A CA 1
ATOM 1464 C C . GLN A 1 87 ? -20.019 -9.965 -3.205 1.00 0.00 87 GLN A C 1
ATOM 1465 O O . GLN A 1 87 ? -21.138 -10.127 -2.793 1.00 0.00 87 GLN A O 1
ATOM 1479 N N . GLY A 1 88 ? -19.795 -9.573 -4.445 1.00 0.00 88 GLY A N 1
ATOM 1480 C CA . GLY A 1 88 ? -20.821 -9.323 -5.452 1.00 0.00 88 GLY A CA 1
ATOM 1481 C C . GLY A 1 88 ? -21.507 -7.975 -5.323 1.00 0.00 88 GLY A C 1
ATOM 1482 O O . GLY A 1 88 ? -22.639 -7.834 -5.751 1.00 0.00 88 GLY A O 1
ATOM 1486 N N . ASN A 1 89 ? -20.861 -7.005 -4.689 1.00 0.00 89 ASN A N 1
ATOM 1487 C CA . ASN A 1 89 ? -21.439 -5.723 -4.294 1.00 0.00 89 ASN A CA 1
ATOM 1488 C C . ASN A 1 89 ? -20.363 -4.635 -4.182 1.00 0.00 89 ASN A C 1
ATOM 1489 O O . ASN A 1 89 ? -19.268 -4.896 -3.708 1.00 0.00 89 ASN A O 1
ATOM 1500 N N . ALA A 1 90 ? -20.701 -3.406 -4.553 1.00 0.00 90 ALA A N 1
ATOM 1501 C CA . ALA A 1 90 ? -19.827 -2.237 -4.512 1.00 0.00 90 ALA A CA 1
ATOM 1502 C C . ALA A 1 90 ? -20.548 -0.956 -4.044 1.00 0.00 90 ALA A C 1
ATOM 1503 O O . ALA A 1 90 ? -20.138 0.144 -4.372 1.00 0.00 90 ALA A O 1
ATOM 1510 N N . GLU A 1 91 ? -21.625 -1.076 -3.274 1.00 0.00 91 GLU A N 1
ATOM 1511 C CA . GLU A 1 91 ? -22.408 0.039 -2.725 1.00 0.00 91 GLU A CA 1
ATOM 1512 C C . GLU A 1 91 ? -21.564 1.108 -2.012 1.00 0.00 91 GLU A C 1
ATOM 1513 O O . GLU A 1 91 ? -21.832 2.291 -2.142 1.00 0.00 91 GLU A O 1
ATOM 1525 N N . GLN A 1 92 ? -20.530 0.700 -1.287 1.00 0.00 92 GLN A N 1
ATOM 1526 C CA . GLN A 1 92 ? -19.726 1.528 -0.381 1.00 0.00 92 GLN A CA 1
ATOM 1527 C C . GLN A 1 92 ? -18.214 1.400 -0.658 1.00 0.00 92 GLN A C 1
ATOM 1528 O O . GLN A 1 92 ? -17.391 1.691 0.201 1.00 0.00 92 GLN A O 1
ATOM 1542 N N . PHE A 1 93 ? -17.835 0.950 -1.855 1.00 0.00 93 PHE A N 1
ATOM 1543 C CA . PHE A 1 93 ? -16.454 0.672 -2.257 1.00 0.00 93 PHE A CA 1
ATOM 1544 C C . PHE A 1 93 ? -15.511 1.879 -2.135 1.00 0.00 93 PHE A C 1
ATOM 1545 O O . PHE A 1 93 ? -14.432 1.748 -1.569 1.00 0.00 93 PHE A O 1
ATOM 1562 N N . ALA A 1 94 ? -15.919 3.068 -2.583 1.00 0.00 94 ALA A N 1
ATOM 1563 C CA . ALA A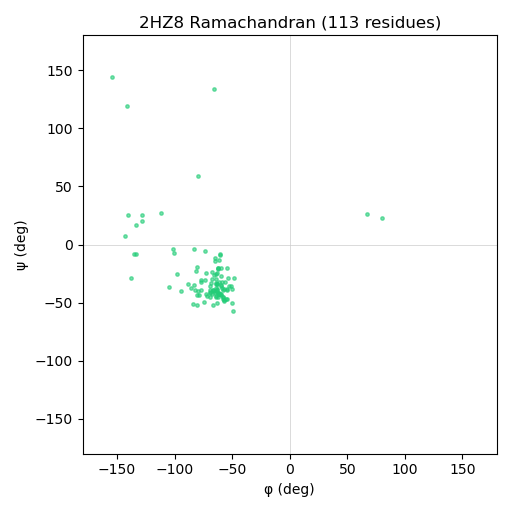 1 94 ? -15.126 4.294 -2.487 1.00 0.00 94 ALA A CA 1
ATOM 1564 C C . ALA A 1 94 ? -14.701 4.642 -1.049 1.00 0.00 94 ALA A C 1
ATOM 1565 O O . ALA A 1 94 ? -13.609 5.161 -0.841 1.00 0.00 94 ALA A O 1
ATOM 1572 N N . SER A 1 95 ? -15.525 4.313 -0.050 1.00 0.00 95 SER A N 1
ATOM 1573 C CA . SER A 1 95 ? -15.190 4.504 1.362 1.00 0.00 95 SER A CA 1
ATOM 1574 C C . SER A 1 95 ? -14.005 3.634 1.790 1.00 0.00 95 SER A C 1
ATOM 1575 O O . SER A 1 95 ? -13.113 4.134 2.458 1.00 0.00 95 SER A O 1
ATOM 1583 N N . LEU A 1 96 ? -13.945 2.374 1.350 1.00 0.00 96 LEU A N 1
ATOM 1584 C CA . LEU A 1 96 ? -12.814 1.465 1.584 1.00 0.00 96 LEU A CA 1
ATOM 1585 C C . LEU A 1 96 ? -11.561 1.887 0.808 1.00 0.00 96 LEU A C 1
ATOM 1586 O O . LEU A 1 96 ? -10.469 1.866 1.364 1.00 0.00 96 LEU A O 1
ATOM 1602 N N . VAL A 1 97 ? -11.707 2.321 -0.446 1.00 0.00 97 VAL A N 1
ATOM 1603 C CA . VAL A 1 97 ? -10.601 2.869 -1.252 1.00 0.00 97 VAL A CA 1
ATOM 1604 C C . VAL A 1 97 ? -9.933 4.037 -0.524 1.00 0.00 97 VAL A C 1
ATOM 1605 O O . VAL A 1 97 ? -8.721 4.055 -0.387 1.00 0.00 97 VAL A O 1
ATOM 1618 N N . GLN A 1 98 ? -10.711 4.972 0.017 1.00 0.00 98 GLN A N 1
ATOM 1619 C CA . GLN A 1 98 ? -10.202 6.082 0.822 1.00 0.00 98 GLN A CA 1
ATOM 1620 C C . GLN A 1 98 ? -9.641 5.633 2.183 1.00 0.00 98 GLN A C 1
ATOM 1621 O O . GLN A 1 98 ? -8.639 6.166 2.630 1.00 0.00 98 GLN A O 1
ATOM 1635 N N . GLN A 1 99 ? -10.231 4.630 2.826 1.00 0.00 99 GLN A N 1
ATOM 1636 C CA . GLN A 1 99 ? -9.750 4.064 4.091 1.00 0.00 99 GLN A CA 1
ATOM 1637 C C . GLN A 1 99 ? -8.367 3.404 3.962 1.00 0.00 99 GLN A C 1
ATOM 1638 O O . GLN A 1 99 ? -7.574 3.465 4.899 1.00 0.00 99 GLN A O 1
ATOM 1652 N N . ILE A 1 100 ? -8.047 2.807 2.812 1.00 0.00 100 ILE A N 1
ATOM 1653 C CA . ILE A 1 100 ? -6.703 2.298 2.507 1.00 0.00 100 ILE A CA 1
ATOM 1654 C C . ILE A 1 100 ? -5.765 3.442 2.089 1.00 0.00 100 ILE A C 1
ATOM 1655 O O . ILE A 1 100 ? -4.657 3.509 2.605 1.00 0.00 100 ILE A O 1
ATOM 1671 N N . LEU A 1 101 ? -6.201 4.386 1.244 1.00 0.00 101 LEU A N 1
ATOM 1672 C CA . LEU A 1 101 ? -5.440 5.592 0.865 1.00 0.00 101 LEU A CA 1
ATOM 1673 C C . LEU A 1 101 ? -4.902 6.332 2.104 1.00 0.00 101 LEU A C 1
ATOM 1674 O O . LEU A 1 101 ? -3.703 6.573 2.215 1.00 0.00 101 LEU A O 1
ATOM 1690 N N . GLN A 1 102 ? -5.775 6.594 3.076 1.00 0.00 102 GLN A N 1
ATOM 1691 C CA . GLN A 1 102 ? -5.454 7.207 4.368 1.00 0.00 102 GLN A CA 1
ATOM 1692 C C . GLN A 1 102 ? -4.481 6.389 5.234 1.00 0.00 102 GLN A C 1
ATOM 1693 O O . GLN A 1 102 ? -3.848 6.940 6.111 1.00 0.00 102 GLN A O 1
ATOM 1707 N N . ASP A 1 103 ? -4.338 5.091 5.011 1.00 0.00 103 ASP A N 1
ATOM 1708 C CA . ASP A 1 103 ? -3.384 4.227 5.712 1.00 0.00 103 ASP A CA 1
ATOM 1709 C C . ASP A 1 103 ? -2.001 4.237 5.056 1.00 0.00 103 ASP A C 1
ATOM 1710 O O . ASP A 1 103 ? -0.989 4.276 5.749 1.00 0.00 103 ASP A O 1
ATOM 1719 N N . GLU A 1 104 ? -1.944 4.290 3.723 1.00 0.00 104 GLU A N 1
ATOM 1720 C CA . GLU A 1 104 ? -0.720 4.555 2.990 1.00 0.00 104 GLU A CA 1
ATOM 1721 C C . GLU A 1 104 ? -0.157 5.960 3.306 1.00 1.00 104 GLU A C 1
ATOM 1722 O O . GLU A 1 104 ? 1.036 6.103 3.554 1.00 1.00 104 GLU A O 1
ATOM 1734 N N . GLN A 1 105 ? -1.026 6.968 3.449 1.00 0.00 105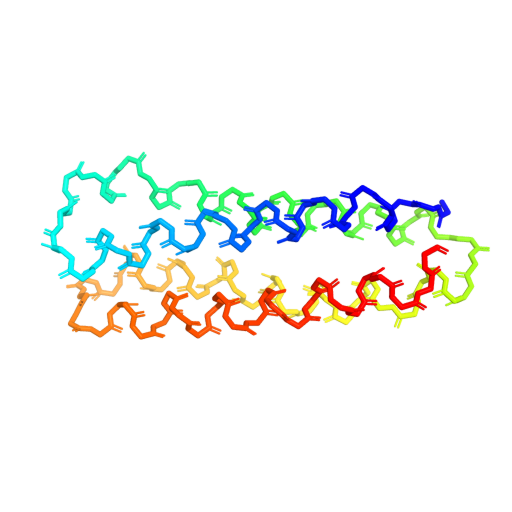 GLN A N 1
ATOM 1735 C CA . GLN A 1 105 ? -0.696 8.315 3.941 1.00 0.00 105 GLN A CA 1
ATOM 1736 C C . GLN A 1 105 ? -0.115 8.377 5.367 1.00 0.00 105 GLN A C 1
ATOM 1737 O O . GLN A 1 105 ? 0.362 9.433 5.768 1.00 0.00 105 GLN A O 1
ATOM 1751 N N . ARG A 1 106 ? -0.103 7.287 6.139 1.00 0.00 106 ARG A N 1
ATOM 1752 C CA . ARG A 1 106 ? 0.670 7.195 7.392 1.00 0.00 106 ARG A CA 1
ATOM 1753 C C . ARG A 1 106 ? 1.922 6.341 7.241 1.00 0.00 106 ARG A C 1
ATOM 1754 O O . ARG A 1 106 ? 2.960 6.715 7.765 1.00 0.00 106 ARG A O 1
ATOM 1775 N N . HIS A 1 107 ? 1.880 5.253 6.448 1.00 0.00 107 HIS A N 1
ATOM 1776 C CA . HIS A 1 107 ? 2.997 4.524 6.098 1.00 1.00 107 HIS A CA 1
ATOM 1777 C C . HIS A 1 107 ? 4.225 5.330 5.427 1.00 1.00 107 HIS A C 1
ATOM 1778 O O . HIS A 1 107 ? 5.379 5.106 5.762 1.00 1.00 107 HIS A O 1
ATOM 1792 N N . VAL A 1 108 ? 3.878 6.294 4.580 1.00 0.00 108 VAL A N 1
ATOM 1793 C CA . VAL A 1 108 ? 4.821 7.230 3.951 1.00 0.00 108 VAL A CA 1
ATOM 1794 C C . VAL A 1 108 ? 5.564 8.128 4.952 1.00 0.00 108 VAL A C 1
ATOM 1795 O O . VAL A 1 108 ? 6.614 8.659 4.643 1.00 0.00 108 VAL A O 1
ATOM 1808 N N . GLU A 1 109 ? 5.050 8.300 6.164 1.00 0.00 109 GLU A N 1
ATOM 1809 C CA . GLU A 1 109 ? 5.691 9.047 7.251 1.00 0.00 109 GLU A CA 1
ATOM 1810 C C . GLU A 1 109 ? 6.490 8.116 8.173 1.00 0.00 109 GLU A C 1
ATOM 1811 O O . GLU A 1 109 ? 7.604 8.441 8.567 1.00 0.00 109 GLU A O 1
ATOM 1823 N N . GLU A 1 110 ? 5.959 6.931 8.471 1.00 0.00 110 GLU A N 1
ATOM 1824 C CA . GLU A 1 110 ? 6.637 5.902 9.262 1.00 0.00 110 GLU A CA 1
ATOM 1825 C C . GLU A 1 110 ? 7.897 5.365 8.567 1.00 0.00 110 GLU A C 1
ATOM 1826 O O . GLU A 1 110 ? 8.948 5.273 9.194 1.00 0.00 110 GLU A O 1
ATOM 1838 N N . ILE A 1 111 ? 7.839 5.061 7.268 1.00 0.00 111 ILE A N 1
ATOM 1839 C CA . ILE A 1 111 ? 8.984 4.567 6.486 1.00 0.00 111 ILE A CA 1
ATOM 1840 C C . ILE A 1 111 ? 10.101 5.613 6.339 1.00 0.00 111 ILE A C 1
ATOM 1841 O O . ILE A 1 111 ? 11.268 5.268 6.233 1.00 0.00 111 ILE A O 1
ATOM 1857 N N . GLU A 1 112 ? 9.766 6.894 6.413 1.00 0.00 112 GLU A N 1
ATOM 1858 C CA . GLU A 1 112 ? 10.679 8.041 6.346 1.00 0.00 112 GLU A CA 1
ATOM 1859 C C . GLU A 1 112 ? 11.384 8.347 7.685 1.00 0.00 112 GLU A C 1
ATOM 1860 O O . GLU A 1 112 ? 12.452 8.945 7.696 1.00 0.00 112 GLU A O 1
ATOM 1872 N N . LYS A 1 113 ? 10.819 7.919 8.817 1.00 0.00 113 LYS A N 1
ATOM 1873 C CA . LYS A 1 113 ? 11.250 8.242 10.191 1.00 0.00 113 LYS A CA 1
ATOM 1874 C C . LYS A 1 113 ? 12.741 8.017 10.486 1.00 0.00 113 LYS A C 1
ATOM 1875 O O . LYS A 1 113 ? 13.329 8.783 11.211 1.00 0.00 113 LYS A O 1
ATOM 1894 N N . LYS A 1 114 ? 13.360 6.996 9.918 1.00 0.00 114 LYS A N 1
ATOM 1895 C CA . LYS A 1 114 ? 14.749 6.554 10.160 1.00 0.00 114 LYS A CA 1
ATOM 1896 C C . LYS A 1 114 ? 15.568 6.391 8.864 1.00 0.00 114 LYS A C 1
ATOM 1897 O O . LYS A 1 114 ? 16.515 5.615 8.819 1.00 0.00 114 LYS A O 1
ATOM 1916 N N . ASN A 1 115 ? 15.181 7.115 7.811 1.00 0.00 115 ASN A N 1
ATOM 1917 C CA . ASN A 1 115 ? 15.767 7.157 6.463 1.00 0.00 115 ASN A CA 1
ATOM 1918 C C . ASN A 1 115 ? 17.281 7.155 6.403 1.00 0.00 115 ASN A C 1
ATOM 1919 O O . ASN A 1 115 ? 17.927 7.881 7.144 1.00 0.00 115 ASN A O 1
#

Secondary structure (DSSP, 8-state):
--THHHHHHHHHHHHHHHHHHHHHHHHT-HHHHTTTHHHHHHHHHHHHHHHHHHHHS---TTTTTTHHHHHHHHHHHHHHHHHHHHSS--TTHHHHHHHHHHHHHHHHHHTTTT-

Radius of gyration: 14.81 Å; Cα contacts (8 Å, |Δi|>4): 94; chains: 1; bounding box: 44×20×32 Å

Solvent-accessible surface area: 7593 Å² total; per-residue (Å²): 96,72,47,5,111,109,5,26,98,42,4,77,113,9,15,139,36,0,104,84,0,27,139,28,21,142,117,48,46,108,158,48,16,92,162,35,38,120,64,0,51,96,27,2,133,108,10,34,154,62,0,149,84,5,37,129,103,20,182,58,113,93,43,143,82,10,6,98,132,3,18,100,40,1,102,101,2,31,88,98,7,100,52,22,78,160,122,79,84,56,140,126,29,22,76,44,2,74,110,1,15,94,36,3,72,126,7,29,84,55,0,90,115,69,68

Sequence (115 aa):
MDELRELLKAEQQAIKIYKEVLKKAKEGDEQELARLIQEIVKAEKQAVKVYKEAAEKARNPEKRQVIDKILEDEEKHIEWLKAASKQGNAEQFASLVQQILQDEQRHVEEIEKKN

CATH classification: 1.20.120.660

B-factor: mean 1.0, std 0.0, range [1.0, 1.0]